Protein AF-Q94L10-F1 (afdb_monomer_lite)

Organism: Brassica napus (NCBI:txid3708)

pLDDT: mean 98.55, std 0.41, range [96.69, 98.94]

Secondary structure (DSSP, 8-state):
-HHHHHHHHHH--HHHHHHHHHHHHHTTT---SS---HHHHHHHHHHHHHHTT-GGG-HHHHHHHHHHHHHT--TT---SSTT-SS--HHHHHHHHHHHHHTT---

Sequence (106 aa):
PSSTAFAFMHTRDNNCLKYLRNAVERFNGGVPSVFPVDLFEHIWIVDRLQRLGISRYFEEGIKECLDYVHRYWTDKGICWARCSHVQDIDDTAMAFRLLRLHGYQV

Radius of gyration: 16.26 Å; chains: 1; bounding box: 34×24×46 Å

InterPro domains:
  IPR001906 Terpene synthase, N-terminal domain [PF01397] (4-106)
  IPR008930 Terpenoid cyclases/protein prenyltransferase alpha-alpha toroid [SSF48239] (1-106)
  IPR036965 Terpene synthase, N-terminal domain superfamily [G3DSA:1.50.10.130] (37-106)
  IPR050148 Terpene synthase-like [PTHR31739] (1-106)

Foldseek 3Di:
DVVLVVVCVVPVDPVSVVVVVVQCVVVVRDHDPDPDQLLVVLLVVLVVCVVVVNCVVPVVVNVVSLVVNVVQADPVFDPSDGPDPDHDDVSRVSNVVSCVVVPHDD

Structure (mmCIF, N/CA/C/O backbone):
data_AF-Q94L10-F1
#
_entry.id   AF-Q94L10-F1
#
loop_
_atom_site.group_PDB
_atom_site.id
_atom_site.type_symbol
_atom_site.label_atom_id
_atom_site.label_alt_id
_atom_site.label_comp_id
_atom_site.label_asym_id
_atom_site.label_entity_id
_atom_site.label_seq_id
_atom_site.pdbx_PDB_ins_code
_atom_site.Cartn_x
_atom_site.Cartn_y
_atom_site.Cartn_z
_atom_site.occupancy
_atom_site.B_iso_or_equiv
_atom_site.auth_seq_id
_atom_site.auth_comp_id
_atom_site.auth_asym_id
_atom_site.auth_atom_id
_atom_site.pdbx_PDB_model_num
ATOM 1 N N . PRO A 1 1 ? 8.877 -6.776 -10.072 1.00 98.19 1 PRO A N 1
ATOM 2 C CA . PRO A 1 1 ? 10.344 -6.838 -10.327 1.00 98.19 1 PRO A CA 1
ATOM 3 C C . PRO A 1 1 ? 10.762 -7.379 -11.702 1.00 98.19 1 PRO A C 1
ATOM 5 O O . PRO A 1 1 ? 11.515 -6.703 -12.393 1.00 98.19 1 PRO A O 1
ATOM 8 N N . SER A 1 2 ? 10.277 -8.554 -12.124 1.00 98.69 2 SER A N 1
ATOM 9 C CA . SER A 1 2 ? 10.641 -9.165 -13.419 1.00 98.69 2 SER A CA 1
ATOM 10 C C . SER A 1 2 ? 10.350 -8.265 -14.629 1.00 98.69 2 SER A C 1
ATOM 12 O O . SER A 1 2 ? 11.236 -8.049 -15.450 1.00 98.69 2 SER A O 1
ATOM 14 N N . SER A 1 3 ? 9.153 -7.669 -14.702 1.00 98.69 3 SER A N 1
ATOM 15 C CA . SER A 1 3 ? 8.786 -6.720 -15.769 1.00 98.69 3 SER A CA 1
ATOM 16 C C . SER A 1 3 ? 9.727 -5.504 -15.817 1.00 98.69 3 SER A C 1
ATOM 18 O O . SER A 1 3 ? 10.206 -5.120 -16.881 1.00 98.69 3 SER A O 1
ATOM 20 N N . THR A 1 4 ? 10.104 -4.955 -14.657 1.00 98.69 4 THR A N 1
ATOM 21 C CA . THR A 1 4 ? 11.076 -3.851 -14.565 1.00 98.69 4 THR A CA 1
ATOM 22 C C . THR A 1 4 ? 12.489 -4.269 -14.983 1.00 98.69 4 THR A C 1
ATOM 24 O O . THR A 1 4 ? 13.204 -3.478 -15.592 1.00 98.69 4 THR A O 1
ATOM 27 N N . ALA A 1 5 ? 12.905 -5.506 -14.689 1.00 98.75 5 ALA A N 1
ATOM 28 C CA . ALA A 1 5 ? 14.187 -6.044 -15.144 1.00 98.75 5 ALA A CA 1
ATOM 29 C C . ALA A 1 5 ? 14.225 -6.182 -16.668 1.00 98.75 5 ALA A C 1
ATOM 31 O O . ALA A 1 5 ? 15.179 -5.726 -17.295 1.00 98.75 5 ALA A O 1
ATOM 32 N N . PHE A 1 6 ? 13.155 -6.718 -17.263 1.00 98.81 6 PHE A N 1
ATOM 33 C CA . PHE A 1 6 ? 12.996 -6.766 -18.713 1.00 98.81 6 PHE A CA 1
ATOM 34 C C . PHE A 1 6 ? 13.046 -5.358 -19.326 1.00 98.81 6 PHE A C 1
ATOM 36 O O . PHE A 1 6 ? 13.822 -5.120 -20.249 1.00 98.81 6 PHE A O 1
ATOM 43 N N . ALA A 1 7 ? 12.311 -4.395 -18.758 1.00 98.81 7 ALA A N 1
ATOM 44 C CA . ALA A 1 7 ? 12.367 -3.002 -19.197 1.00 98.81 7 ALA A CA 1
ATOM 45 C C . ALA A 1 7 ? 13.803 -2.447 -19.158 1.00 98.81 7 ALA A C 1
ATOM 47 O O . ALA A 1 7 ? 14.277 -1.925 -20.163 1.00 98.81 7 ALA A O 1
ATOM 48 N N . PHE A 1 8 ? 14.541 -2.638 -18.057 1.00 98.81 8 PHE A N 1
ATOM 49 C CA . PHE A 1 8 ? 15.932 -2.187 -17.938 1.00 98.81 8 PHE A CA 1
ATOM 50 C C . PHE A 1 8 ? 16.864 -2.812 -18.987 1.00 98.81 8 PHE A C 1
ATOM 52 O O . PHE A 1 8 ? 17.727 -2.117 -19.526 1.00 98.81 8 PHE A O 1
ATOM 59 N N . MET A 1 9 ? 16.702 -4.102 -19.298 1.00 98.75 9 MET A N 1
ATOM 60 C CA . MET A 1 9 ? 17.514 -4.779 -20.317 1.00 98.75 9 MET A CA 1
ATOM 61 C C . MET A 1 9 ? 17.373 -4.124 -21.696 1.00 98.75 9 MET A C 1
ATOM 63 O O . MET A 1 9 ? 18.354 -4.072 -22.439 1.00 98.75 9 MET A O 1
ATOM 67 N N . HIS A 1 10 ? 16.191 -3.586 -22.005 1.00 98.75 10 HIS A N 1
ATOM 68 C CA . HIS A 1 10 ? 15.890 -2.952 -23.287 1.00 98.75 10 HIS A CA 1
ATOM 69 C C . HIS A 1 10 ? 16.110 -1.435 -23.312 1.00 98.75 10 HIS A C 1
ATOM 71 O O . HIS A 1 10 ? 16.438 -0.899 -24.367 1.00 98.75 10 HIS A O 1
ATOM 77 N N . THR A 1 11 ? 15.948 -0.734 -22.187 1.00 98.69 11 THR A N 1
ATOM 78 C CA . THR A 1 11 ? 15.984 0.742 -22.154 1.00 98.69 11 THR A CA 1
ATOM 79 C C . THR A 1 11 ? 17.219 1.321 -21.479 1.00 98.69 11 THR A C 1
ATOM 81 O O . THR A 1 11 ? 17.534 2.487 -21.697 1.00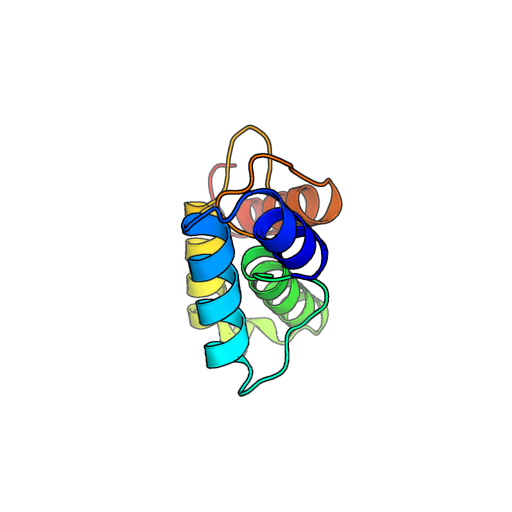 98.69 11 THR A O 1
ATOM 84 N N . ARG A 1 12 ? 17.910 0.539 -20.637 1.00 98.25 12 ARG A N 1
ATOM 85 C CA . ARG A 1 12 ? 18.964 1.020 -19.722 1.00 98.25 12 ARG A CA 1
ATOM 86 C C . ARG A 1 12 ? 18.513 2.168 -18.811 1.00 98.25 12 ARG A C 1
ATOM 88 O O . ARG A 1 12 ? 19.339 2.937 -18.330 1.00 98.25 12 ARG A O 1
ATOM 95 N N . ASP A 1 13 ? 17.213 2.260 -18.540 1.00 98.75 13 ASP A N 1
ATOM 96 C CA . ASP A 1 13 ? 16.651 3.312 -17.700 1.00 98.75 13 ASP A CA 1
ATOM 97 C C . ASP A 1 13 ? 17.171 3.234 -16.250 1.00 98.75 13 ASP A C 1
ATOM 99 O O . ASP A 1 13 ? 17.099 2.199 -15.576 1.00 98.75 13 ASP A O 1
ATOM 103 N N . ASN A 1 14 ? 17.686 4.359 -15.751 1.00 98.69 14 ASN A N 1
ATOM 104 C CA . ASN A 1 14 ? 18.298 4.432 -14.425 1.00 98.69 14 ASN A CA 1
ATOM 105 C C . ASN A 1 14 ? 17.275 4.305 -13.286 1.00 98.69 14 ASN A C 1
ATOM 107 O O . ASN A 1 14 ? 17.634 3.830 -12.206 1.00 98.69 14 ASN A O 1
ATOM 111 N N . ASN A 1 15 ? 16.009 4.682 -13.501 1.00 98.62 15 ASN A N 1
ATOM 112 C CA . ASN A 1 15 ? 14.968 4.524 -12.484 1.00 98.62 15 ASN A CA 1
ATOM 113 C C . ASN A 1 15 ? 14.594 3.047 -12.306 1.00 98.62 15 ASN A C 1
ATOM 115 O O . ASN A 1 15 ? 14.448 2.590 -11.171 1.00 98.62 15 ASN A O 1
ATOM 119 N N . CYS A 1 16 ? 14.544 2.277 -13.397 1.00 98.75 16 CYS A N 1
ATOM 120 C CA . CYS A 1 16 ? 14.368 0.826 -13.363 1.00 98.75 16 CYS A CA 1
ATOM 121 C C . CYS A 1 16 ? 15.498 0.155 -12.573 1.00 98.75 16 CYS A C 1
ATOM 123 O O . CYS A 1 16 ? 15.237 -0.642 -11.669 1.00 98.75 16 CYS A O 1
ATOM 125 N N . LEU A 1 17 ? 16.755 0.520 -12.856 1.00 98.75 17 LEU A N 1
ATOM 126 C CA . LEU A 1 17 ? 17.907 -0.015 -12.127 1.00 98.75 17 LEU A CA 1
ATOM 127 C C . LEU A 1 17 ? 17.877 0.358 -10.640 1.00 98.75 17 LEU A C 1
ATOM 129 O O . LEU A 1 17 ? 18.152 -0.490 -9.792 1.00 98.75 17 LEU A O 1
ATOM 133 N N . LYS A 1 18 ? 17.519 1.605 -10.310 1.00 98.81 18 LYS A N 1
ATOM 134 C CA . LYS A 1 18 ? 17.385 2.070 -8.922 1.00 98.81 18 LYS A CA 1
ATOM 135 C C . LYS A 1 18 ? 16.319 1.276 -8.164 1.00 98.81 18 LYS A C 1
ATOM 137 O O . LYS A 1 18 ? 16.584 0.818 -7.057 1.00 98.81 18 LYS A O 1
ATOM 142 N N . TYR A 1 19 ? 15.148 1.071 -8.767 1.00 98.69 19 TYR A N 1
ATOM 143 C CA . TYR A 1 19 ? 14.087 0.246 -8.185 1.00 98.69 19 TYR A CA 1
ATOM 144 C C . TYR A 1 19 ? 14.564 -1.191 -7.912 1.00 98.69 19 TYR A C 1
ATOM 146 O O . TYR A 1 19 ? 14.373 -1.700 -6.809 1.00 98.69 19 TYR A O 1
ATOM 154 N N . LEU A 1 20 ? 15.227 -1.828 -8.886 1.00 98.81 20 LEU A N 1
ATOM 155 C CA . LEU A 1 20 ? 15.723 -3.202 -8.748 1.00 98.81 20 LEU A CA 1
ATOM 156 C C . LEU A 1 20 ? 16.803 -3.321 -7.670 1.00 98.81 20 LEU A C 1
ATOM 158 O O . LEU A 1 20 ? 16.748 -4.253 -6.875 1.00 98.81 20 LEU A O 1
ATOM 162 N N . ARG A 1 21 ? 17.747 -2.371 -7.606 1.00 98.69 21 ARG A N 1
ATOM 163 C CA . ARG A 1 21 ? 18.786 -2.338 -6.563 1.00 98.69 21 ARG A CA 1
ATOM 164 C C . ARG A 1 21 ? 18.176 -2.274 -5.168 1.00 98.69 21 ARG A C 1
ATOM 166 O O . ARG A 1 21 ? 18.527 -3.101 -4.337 1.00 98.69 21 ARG A O 1
ATOM 173 N N . ASN A 1 22 ? 17.212 -1.377 -4.954 1.00 98.56 22 ASN A N 1
ATOM 174 C CA . ASN A 1 22 ? 16.521 -1.264 -3.669 1.00 98.56 22 ASN A CA 1
ATOM 175 C C . ASN A 1 22 ? 15.819 -2.575 -3.276 1.00 98.56 22 ASN A C 1
ATOM 177 O O . ASN A 1 22 ? 15.860 -2.971 -2.114 1.00 98.56 22 ASN A O 1
ATOM 181 N N . ALA A 1 23 ? 15.175 -3.256 -4.230 1.00 98.50 23 ALA A N 1
ATOM 182 C CA . ALA A 1 23 ? 14.521 -4.535 -3.965 1.00 98.50 23 ALA A CA 1
ATOM 183 C C . ALA A 1 23 ? 15.542 -5.634 -3.619 1.00 98.50 23 ALA A C 1
ATOM 185 O O . ALA A 1 23 ? 15.391 -6.312 -2.609 1.00 98.50 23 ALA A O 1
ATOM 186 N N . VAL A 1 24 ? 16.605 -5.780 -4.412 1.00 98.69 24 VAL A N 1
ATOM 187 C CA . VAL A 1 24 ? 17.656 -6.787 -4.183 1.00 98.69 24 VAL A CA 1
ATOM 188 C C . VAL A 1 24 ? 18.363 -6.567 -2.844 1.00 98.69 24 VAL A C 1
ATOM 190 O O . VAL A 1 24 ? 18.606 -7.531 -2.122 1.00 98.69 24 VAL A O 1
ATOM 193 N N . GLU A 1 25 ? 18.661 -5.314 -2.494 1.00 98.62 25 GLU A N 1
ATOM 194 C CA . GLU A 1 25 ? 19.260 -4.951 -1.206 1.00 98.62 25 GLU A CA 1
ATOM 195 C C . GLU A 1 25 ? 18.323 -5.296 -0.042 1.00 98.62 25 GLU A C 1
ATOM 197 O O . GLU A 1 25 ? 18.736 -5.940 0.918 1.00 98.62 25 GLU A O 1
ATOM 202 N N . ARG A 1 26 ? 17.030 -4.961 -0.156 1.00 98.12 26 ARG A N 1
ATOM 203 C CA . ARG A 1 26 ? 16.028 -5.261 0.877 1.00 98.12 26 ARG A CA 1
ATOM 204 C C . ARG A 1 26 ? 15.865 -6.761 1.144 1.00 98.12 26 ARG A C 1
ATOM 206 O O . ARG A 1 26 ? 15.568 -7.135 2.278 1.00 98.12 26 ARG A O 1
ATOM 213 N N . PHE A 1 27 ? 16.024 -7.597 0.121 1.00 98.19 27 PHE A N 1
ATOM 214 C CA . PHE A 1 27 ? 15.774 -9.041 0.177 1.00 98.19 27 PHE A CA 1
ATOM 215 C C . PHE A 1 27 ? 17.049 -9.891 0.016 1.00 98.19 27 PHE A C 1
ATOM 217 O O . PHE A 1 27 ? 16.960 -11.081 -0.290 1.00 98.19 27 PHE A O 1
ATOM 224 N N . ASN A 1 28 ? 18.229 -9.303 0.255 1.00 97.69 28 ASN A N 1
ATOM 225 C CA . ASN A 1 28 ? 19.528 -9.988 0.289 1.00 97.69 28 ASN A CA 1
ATOM 226 C C . ASN A 1 28 ? 19.796 -10.884 -0.936 1.00 97.69 28 ASN A C 1
ATOM 228 O O . ASN A 1 28 ? 20.190 -12.042 -0.806 1.00 97.69 28 ASN A O 1
ATOM 232 N N . GLY A 1 29 ? 19.561 -10.354 -2.137 1.00 98.00 29 GLY A N 1
ATOM 233 C CA . GLY A 1 29 ? 19.786 -11.062 -3.401 1.00 98.00 29 GLY A CA 1
ATOM 234 C C . GLY A 1 29 ? 18.495 -11.454 -4.116 1.00 98.00 29 GLY A C 1
ATOM 235 O O . GLY A 1 29 ? 18.376 -11.238 -5.321 1.00 98.00 29 GLY A O 1
ATOM 236 N N . GLY A 1 30 ? 17.515 -11.992 -3.384 1.00 98.00 30 GLY A N 1
ATOM 237 C CA . GLY A 1 30 ? 16.208 -12.346 -3.943 1.00 98.00 30 GLY A CA 1
ATOM 238 C C . GLY A 1 30 ? 15.340 -11.123 -4.249 1.00 98.00 30 GLY A C 1
ATOM 239 O O . GLY A 1 30 ? 15.657 -10.005 -3.856 1.00 98.00 30 GLY A O 1
ATOM 240 N N . VAL A 1 31 ? 14.210 -11.334 -4.930 1.00 98.69 31 VAL A N 1
ATOM 241 C CA . VAL A 1 31 ? 13.133 -10.338 -5.063 1.00 98.69 31 VAL A CA 1
ATOM 242 C C . VAL A 1 31 ? 11.767 -11.034 -5.057 1.00 98.69 31 VAL A C 1
ATOM 244 O O . VAL A 1 31 ? 11.653 -12.140 -5.591 1.00 98.69 31 VAL A O 1
ATOM 247 N N . PRO A 1 32 ? 10.714 -10.415 -4.497 1.00 98.25 32 PRO A N 1
ATOM 248 C CA . PRO A 1 32 ? 9.352 -10.938 -4.593 1.00 98.25 32 PRO A CA 1
ATOM 249 C C . PRO A 1 32 ? 8.764 -10.733 -6.000 1.00 98.25 32 PRO A C 1
ATOM 251 O O . PRO A 1 32 ? 9.301 -9.995 -6.833 1.00 98.25 32 PRO A O 1
ATOM 254 N N . SER A 1 33 ? 7.608 -11.344 -6.266 1.00 98.00 33 SER A N 1
ATOM 255 C CA . SER A 1 33 ? 6.859 -11.131 -7.514 1.00 98.00 33 SER A CA 1
ATOM 256 C C . SER A 1 33 ? 6.311 -9.700 -7.637 1.00 98.00 33 SER A C 1
ATOM 258 O O . SER A 1 33 ? 6.268 -9.153 -8.741 1.00 98.00 33 SER A O 1
ATOM 260 N N . VAL A 1 34 ? 5.991 -9.055 -6.510 1.00 97.75 34 VAL A N 1
ATOM 261 C CA . VAL A 1 34 ? 5.477 -7.681 -6.409 1.00 97.75 34 VAL A CA 1
ATOM 262 C C . VAL A 1 34 ? 6.148 -6.933 -5.249 1.00 97.75 34 VAL A C 1
ATOM 264 O O . VAL A 1 34 ? 6.400 -7.513 -4.197 1.00 97.75 34 VAL A O 1
ATOM 267 N N . PHE A 1 35 ? 6.503 -5.662 -5.461 1.00 98.12 35 PHE A N 1
ATOM 268 C CA . PHE A 1 35 ? 7.117 -4.798 -4.445 1.00 98.12 35 PHE A CA 1
ATOM 269 C C . PHE A 1 35 ? 6.970 -3.311 -4.821 1.00 98.12 35 PHE A C 1
ATOM 271 O O . PHE A 1 35 ? 7.232 -2.983 -5.985 1.00 98.12 35 PHE A O 1
ATOM 278 N N . PRO A 1 36 ? 6.653 -2.405 -3.874 1.00 98.06 36 PRO A N 1
ATOM 279 C CA . PRO A 1 36 ? 6.259 -2.681 -2.486 1.00 98.06 36 PRO A CA 1
ATOM 280 C C . PRO A 1 36 ? 4.845 -3.289 -2.396 1.00 98.06 36 PRO A C 1
ATOM 282 O O . PRO A 1 36 ? 4.183 -3.453 -3.416 1.00 98.06 36 PRO A O 1
ATOM 285 N N . VAL A 1 37 ? 4.426 -3.663 -1.186 1.00 98.25 37 VAL A N 1
ATOM 286 C CA . VAL A 1 37 ? 3.062 -4.120 -0.833 1.00 98.25 37 VAL A CA 1
ATOM 287 C C . VAL A 1 37 ? 2.596 -3.443 0.462 1.00 98.25 37 VAL A C 1
ATOM 289 O O . VAL A 1 37 ? 1.939 -4.040 1.308 1.00 98.25 37 VAL A O 1
ATOM 292 N N . ASP A 1 38 ? 3.033 -2.200 0.657 1.00 98.56 38 ASP A N 1
ATOM 293 C CA . ASP A 1 38 ? 2.910 -1.466 1.908 1.00 98.56 38 ASP A CA 1
ATOM 294 C C . ASP A 1 38 ? 1.456 -1.168 2.274 1.00 98.56 38 ASP A C 1
ATOM 296 O O . ASP A 1 38 ? 1.059 -1.451 3.399 1.00 98.56 38 ASP A O 1
ATOM 300 N N . LEU A 1 39 ? 0.640 -0.652 1.354 1.00 98.75 39 LEU A N 1
ATOM 301 C CA . LEU A 1 39 ? -0.761 -0.349 1.668 1.00 98.75 39 LEU A CA 1
ATOM 302 C C . LEU A 1 39 ? -1.556 -1.625 1.950 1.00 98.75 39 LEU A C 1
ATOM 304 O O . LEU A 1 39 ? -2.222 -1.703 2.983 1.00 98.75 39 LEU A O 1
ATOM 308 N N . PHE A 1 40 ? -1.393 -2.641 1.098 1.00 98.75 40 PHE A N 1
ATOM 309 C CA . PHE A 1 40 ? -1.995 -3.963 1.280 1.00 98.75 40 PHE A CA 1
ATOM 310 C C . PHE A 1 40 ? -1.683 -4.535 2.669 1.00 98.75 40 PHE A C 1
ATOM 312 O O . PHE A 1 40 ? -2.588 -4.953 3.388 1.00 98.75 40 PHE A O 1
ATOM 319 N N . GLU A 1 41 ? -0.411 -4.524 3.078 1.00 98.69 41 GLU A N 1
ATOM 320 C CA . GLU A 1 41 ? 0.024 -5.093 4.356 1.00 98.69 41 GLU A CA 1
ATOM 321 C C . GLU A 1 41 ? -0.592 -4.355 5.557 1.00 98.69 41 GLU A C 1
ATOM 323 O O . GLU A 1 41 ? -1.168 -5.001 6.435 1.00 98.69 41 GLU A O 1
ATOM 328 N N . HIS A 1 42 ? -0.559 -3.016 5.574 1.00 98.81 42 HIS A N 1
ATOM 329 C CA . HIS A 1 42 ? -1.123 -2.224 6.676 1.00 98.81 42 HIS A CA 1
ATOM 330 C C . HIS A 1 42 ? -2.639 -2.425 6.808 1.00 98.81 42 HIS A C 1
ATOM 332 O O . HIS A 1 42 ? -3.142 -2.678 7.904 1.00 98.81 42 HIS A O 1
ATOM 338 N N . ILE A 1 43 ? -3.370 -2.356 5.690 1.00 98.81 43 ILE A N 1
ATOM 339 C CA . ILE A 1 43 ? -4.827 -2.549 5.642 1.00 98.81 43 ILE A CA 1
ATOM 340 C C . ILE A 1 43 ? -5.192 -3.932 6.181 1.00 98.81 43 ILE A C 1
ATOM 342 O O . ILE A 1 43 ? -6.078 -4.085 7.028 1.00 98.81 43 ILE A O 1
ATOM 346 N N . TRP A 1 44 ? -4.486 -4.958 5.714 1.00 98.69 44 TRP A N 1
ATOM 347 C CA . TRP A 1 44 ? -4.826 -6.325 6.052 1.00 98.69 44 TRP A CA 1
ATOM 348 C C . TRP A 1 44 ? -4.449 -6.733 7.467 1.00 98.69 44 TRP A C 1
ATOM 350 O O . TRP A 1 44 ? -5.199 -7.503 8.071 1.00 98.69 44 TRP A O 1
ATOM 360 N N . ILE A 1 45 ? -3.344 -6.229 8.017 1.00 98.81 45 ILE A N 1
ATOM 361 C CA . ILE A 1 45 ? -2.999 -6.453 9.426 1.00 98.81 45 ILE A CA 1
ATOM 362 C C . ILE A 1 45 ? -4.107 -5.894 10.323 1.00 98.81 45 ILE A C 1
ATOM 364 O O . ILE A 1 45 ? -4.606 -6.613 11.193 1.00 98.81 45 ILE A O 1
ATOM 368 N N . VAL A 1 46 ? -4.557 -4.660 10.069 1.00 98.88 46 VAL A N 1
ATOM 369 C CA . VAL A 1 46 ? -5.642 -4.035 10.840 1.00 98.88 46 VAL A CA 1
ATOM 370 C C . VAL A 1 46 ? -6.932 -4.855 10.740 1.00 98.88 46 VAL A C 1
ATOM 372 O O . VAL A 1 46 ? -7.527 -5.178 11.771 1.00 98.88 46 VAL A O 1
ATOM 375 N N . ASP A 1 47 ? -7.343 -5.258 9.533 1.00 98.88 47 ASP A N 1
ATOM 376 C CA . ASP A 1 47 ? -8.546 -6.084 9.349 1.00 98.88 47 ASP A CA 1
ATOM 377 C C . ASP A 1 47 ? -8.475 -7.409 10.121 1.00 98.88 47 ASP A C 1
ATOM 379 O O . ASP A 1 47 ? -9.430 -7.786 10.806 1.00 98.88 47 ASP A O 1
ATOM 383 N N . ARG A 1 48 ? -7.337 -8.117 10.046 1.00 98.88 48 ARG A N 1
ATOM 384 C CA . ARG A 1 48 ? -7.173 -9.403 10.736 1.00 98.88 48 ARG A CA 1
ATOM 385 C C . ARG A 1 48 ? -7.232 -9.225 12.250 1.00 98.88 48 ARG A C 1
ATOM 387 O O . ARG A 1 48 ? -7.943 -9.984 12.904 1.00 98.88 48 ARG A O 1
ATOM 394 N N . LEU A 1 49 ? -6.564 -8.213 12.807 1.00 98.88 49 LEU A N 1
ATOM 395 C CA . LEU A 1 49 ? -6.611 -7.928 14.247 1.00 98.88 49 LEU A CA 1
ATOM 396 C C . LEU A 1 49 ? -8.034 -7.611 14.731 1.00 98.88 49 LEU A C 1
ATOM 398 O O . LEU A 1 49 ? -8.444 -8.087 15.795 1.00 98.88 49 LEU A O 1
ATOM 402 N N . GLN A 1 50 ? -8.801 -6.839 13.953 1.00 98.69 50 GLN A N 1
ATOM 403 C CA . GLN A 1 50 ? -10.188 -6.507 14.285 1.00 98.69 50 GLN A CA 1
ATOM 404 C C . GLN A 1 50 ? -11.101 -7.733 14.233 1.00 98.69 50 GLN A C 1
ATOM 406 O O . GLN A 1 50 ? -11.830 -8.000 15.188 1.00 98.69 50 GLN A O 1
ATOM 411 N N . ARG A 1 51 ? -11.039 -8.518 13.153 1.00 98.62 51 ARG A N 1
ATOM 412 C CA . ARG A 1 51 ? -11.909 -9.693 12.967 1.00 98.62 51 ARG A CA 1
ATOM 413 C C . ARG A 1 51 ? -11.604 -10.828 13.937 1.00 98.62 51 ARG A C 1
ATOM 415 O O . ARG A 1 51 ? -12.508 -11.580 14.283 1.00 98.62 51 ARG A O 1
ATOM 422 N N . LEU A 1 52 ? -10.359 -10.935 14.397 1.00 98.81 52 LEU A N 1
ATOM 423 C CA . LEU A 1 52 ? -9.961 -11.878 15.444 1.00 98.81 52 LEU A CA 1
ATOM 424 C C . LEU A 1 52 ? -10.335 -11.403 16.862 1.00 98.81 52 LEU A C 1
ATOM 426 O O . LEU A 1 52 ? -10.101 -12.129 17.823 1.00 98.81 52 LEU A O 1
ATOM 430 N N . GLY A 1 53 ? -10.916 -10.206 17.021 1.00 98.62 53 GLY A N 1
ATOM 431 C CA . GLY A 1 53 ? -11.408 -9.713 18.313 1.00 98.62 53 GLY A CA 1
ATOM 432 C C . GLY A 1 53 ? -10.309 -9.290 19.295 1.00 98.62 53 GLY A C 1
ATOM 433 O O . GLY A 1 53 ? -10.555 -9.214 20.503 1.00 98.62 53 GLY A O 1
ATOM 434 N N . ILE A 1 54 ? -9.100 -9.012 18.796 1.00 98.75 54 ILE A N 1
ATOM 435 C CA . ILE A 1 54 ? -7.917 -8.673 19.609 1.00 98.75 54 ILE A CA 1
ATOM 436 C C . ILE A 1 54 ? -7.373 -7.262 19.3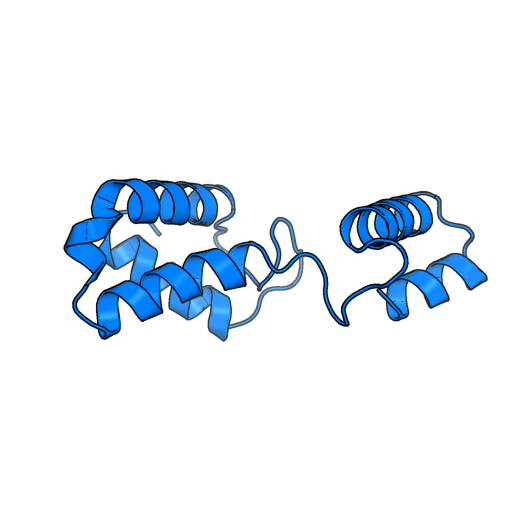47 1.00 98.75 54 ILE A C 1
ATOM 438 O O . ILE A 1 54 ? -6.394 -6.863 19.969 1.00 98.75 54 ILE A O 1
ATOM 442 N N . SER A 1 55 ? -8.012 -6.473 18.481 1.00 98.62 55 SER A N 1
ATOM 443 C CA . SER A 1 55 ? -7.540 -5.133 18.095 1.00 98.62 55 SER A CA 1
ATOM 444 C C . SER A 1 55 ? -7.362 -4.150 19.258 1.00 98.62 55 SER A C 1
ATOM 446 O O . SER A 1 55 ? -6.491 -3.293 19.176 1.00 98.62 55 SER A O 1
ATOM 448 N N . ARG A 1 56 ? -8.125 -4.289 20.354 1.00 98.31 56 ARG A N 1
ATOM 449 C CA . ARG A 1 56 ? -8.022 -3.421 21.551 1.00 98.31 56 ARG A CA 1
ATOM 450 C C . ARG A 1 56 ? -6.641 -3.432 22.219 1.00 98.31 56 ARG A C 1
ATOM 452 O O . ARG A 1 56 ? -6.316 -2.532 22.976 1.00 98.31 56 ARG A O 1
ATOM 459 N N . TYR A 1 57 ? -5.834 -4.465 21.974 1.00 98.69 57 TYR A N 1
ATOM 460 C CA . TYR A 1 57 ? -4.468 -4.548 22.502 1.00 98.69 57 TYR A CA 1
ATOM 461 C C . TYR A 1 57 ? -3.451 -3.772 21.654 1.00 98.69 57 TYR A C 1
ATOM 463 O O . TYR A 1 57 ? -2.295 -3.659 22.049 1.00 98.69 57 TYR A O 1
ATOM 471 N N . PHE A 1 58 ? -3.866 -3.259 20.492 1.00 98.56 58 PHE A N 1
ATOM 472 C CA . PHE A 1 58 ? -2.991 -2.672 19.478 1.00 98.56 58 PHE A CA 1
ATOM 473 C C . PHE A 1 58 ? -3.510 -1.317 18.979 1.00 98.56 58 PHE A C 1
ATOM 475 O O . PHE A 1 58 ? -3.238 -0.950 17.841 1.00 98.56 58 PHE A O 1
ATOM 482 N N . GLU A 1 59 ? -4.286 -0.586 19.784 1.00 98.38 59 GLU A N 1
ATOM 483 C CA . GLU A 1 59 ? -4.958 0.648 19.345 1.00 98.38 59 GLU A CA 1
ATOM 484 C C . GLU A 1 59 ? -3.988 1.680 18.753 1.00 98.38 59 GLU A C 1
ATOM 486 O O . GLU A 1 59 ? -4.235 2.188 17.660 1.00 98.38 59 GLU A O 1
ATOM 491 N N . GLU A 1 60 ? -2.855 1.930 19.416 1.00 98.50 60 GLU A N 1
ATOM 492 C CA . GLU A 1 60 ? -1.826 2.861 18.935 1.00 98.50 60 GLU A CA 1
ATOM 493 C C . GLU A 1 60 ? -1.214 2.400 17.603 1.00 98.50 60 GLU A C 1
ATOM 495 O O . GLU A 1 60 ? -1.207 3.155 16.634 1.00 98.50 60 GLU A O 1
ATOM 500 N N . GLY A 1 61 ? -0.811 1.129 17.502 1.00 98.50 61 GLY A N 1
ATOM 501 C CA . GLY A 1 61 ? -0.246 0.576 16.267 1.00 98.50 61 GLY A CA 1
ATOM 502 C C . GLY A 1 61 ? -1.245 0.544 15.105 1.00 98.50 61 GLY A C 1
ATOM 503 O O . GLY A 1 61 ? -0.881 0.812 13.961 1.00 98.50 61 GLY A O 1
ATOM 504 N N . ILE A 1 62 ? -2.526 0.271 15.380 1.00 98.81 62 ILE A N 1
ATOM 505 C CA . ILE A 1 62 ? -3.595 0.347 14.374 1.00 98.81 62 ILE A CA 1
ATOM 506 C C . ILE A 1 62 ? -3.763 1.786 13.892 1.00 98.81 62 ILE A C 1
ATOM 508 O O . ILE A 1 62 ? -3.870 2.008 12.685 1.00 98.81 62 ILE A O 1
ATOM 512 N N . LYS A 1 63 ? -3.759 2.760 14.807 1.00 98.75 63 LYS A N 1
ATOM 513 C CA . LYS A 1 63 ? -3.852 4.174 14.448 1.00 98.75 63 LYS A CA 1
ATOM 514 C C . LYS A 1 63 ? -2.682 4.596 13.559 1.00 98.75 63 LYS A C 1
ATOM 516 O O . LYS A 1 63 ? -2.914 5.211 12.525 1.00 98.75 63 LYS A O 1
ATOM 521 N N . GLU A 1 64 ? -1.451 4.221 13.900 1.00 98.75 64 GLU A N 1
ATOM 522 C CA . GLU A 1 64 ? -0.275 4.502 13.065 1.00 98.75 64 GLU A CA 1
ATOM 523 C C . GLU A 1 64 ? -0.395 3.882 11.665 1.00 98.75 64 GLU A C 1
ATOM 525 O O . GLU A 1 64 ? -0.088 4.536 10.663 1.00 98.75 64 GLU A O 1
ATOM 530 N N . CYS A 1 65 ? -0.900 2.646 11.579 1.00 98.81 65 CYS A N 1
ATOM 531 C CA . CYS A 1 65 ? -1.139 1.984 10.300 1.00 98.81 65 CYS A CA 1
ATOM 532 C C . CYS A 1 65 ? -2.166 2.739 9.45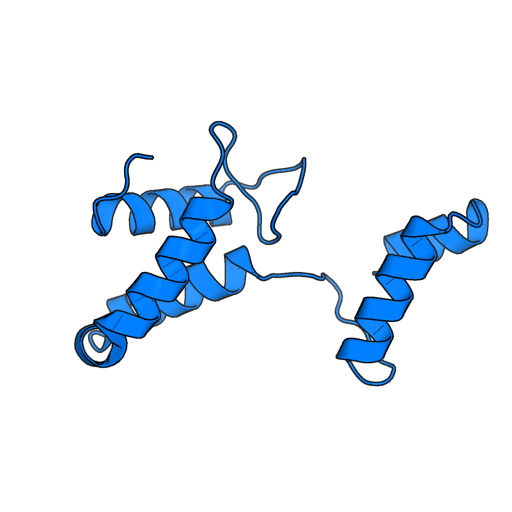0 1.00 98.81 65 CYS A C 1
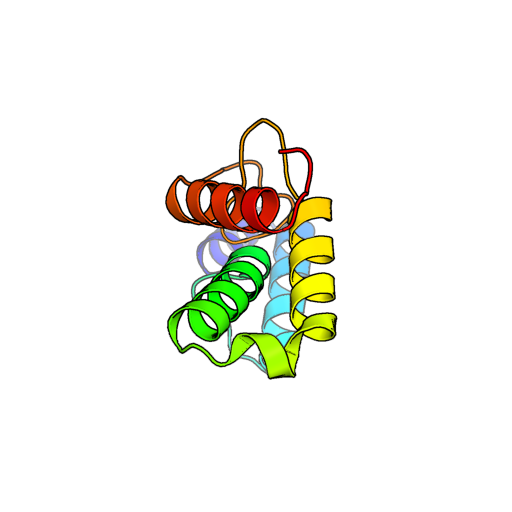ATOM 534 O O . CYS A 1 65 ? -1.938 2.968 8.263 1.00 98.81 65 CYS A O 1
ATOM 536 N N . LEU A 1 66 ? -3.290 3.144 10.041 1.00 98.88 66 LEU A N 1
ATOM 537 C CA . LEU A 1 66 ? -4.344 3.854 9.318 1.00 9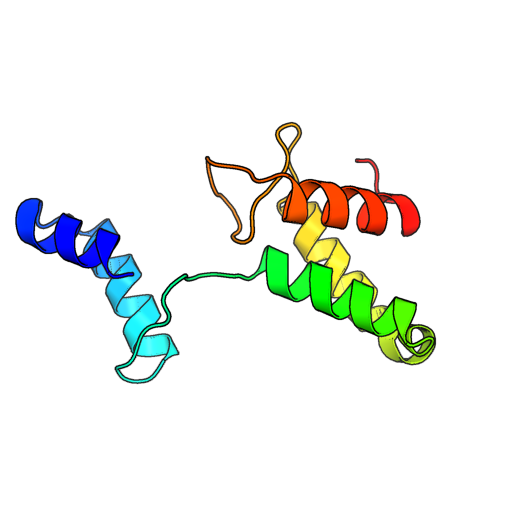8.88 66 LEU A CA 1
ATOM 538 C C . LEU A 1 66 ? -3.951 5.293 8.974 1.00 98.88 66 LEU A C 1
ATOM 540 O O . LEU A 1 66 ? -4.285 5.753 7.885 1.00 98.88 66 LEU A O 1
ATOM 544 N N . ASP A 1 67 ? -3.161 5.964 9.815 1.00 98.81 67 ASP A N 1
ATOM 545 C CA . ASP A 1 67 ? -2.551 7.258 9.492 1.00 98.81 67 ASP A CA 1
ATOM 546 C C . ASP A 1 67 ? -1.619 7.141 8.274 1.00 98.81 67 ASP A C 1
ATOM 548 O O . ASP A 1 67 ? -1.606 8.023 7.408 1.00 98.81 67 ASP A O 1
ATOM 552 N N . TYR A 1 68 ? -0.855 6.045 8.171 1.00 98.88 68 TYR A N 1
ATOM 553 C CA . TYR A 1 68 ? -0.027 5.762 6.998 1.00 98.88 68 TYR A CA 1
ATOM 554 C C . TYR A 1 68 ? -0.877 5.524 5.747 1.00 98.88 68 TYR A C 1
ATOM 556 O O . TYR A 1 68 ? -0.611 6.133 4.710 1.00 98.88 68 TYR A O 1
ATOM 564 N N . VAL A 1 69 ? -1.914 4.686 5.837 1.00 98.88 69 VAL A N 1
ATOM 565 C CA . VAL A 1 69 ? -2.816 4.401 4.708 1.00 98.88 69 VAL A CA 1
ATOM 566 C C . VAL A 1 69 ? -3.524 5.677 4.244 1.00 98.88 69 VAL A C 1
ATOM 568 O O . VAL A 1 69 ? -3.508 5.980 3.054 1.00 98.88 69 VAL A O 1
ATOM 571 N N . HIS A 1 70 ? -4.071 6.473 5.168 1.00 98.81 70 HIS A N 1
ATOM 572 C CA . HIS A 1 70 ? -4.763 7.726 4.860 1.00 98.81 70 HIS A CA 1
ATOM 573 C C . HIS A 1 70 ? -3.853 8.743 4.161 1.00 98.81 70 HIS A C 1
ATOM 575 O O . HIS A 1 70 ? -4.285 9.432 3.243 1.00 98.81 70 HIS A O 1
ATOM 581 N N . ARG A 1 71 ? -2.568 8.815 4.537 1.00 98.69 71 ARG A N 1
ATOM 582 C CA . ARG A 1 71 ? -1.589 9.703 3.883 1.00 98.69 71 ARG A CA 1
ATOM 583 C C . ARG A 1 71 ? -1.447 9.435 2.380 1.00 98.69 71 ARG A C 1
ATOM 585 O O . ARG A 1 71 ? -1.112 10.354 1.637 1.00 98.69 71 ARG A O 1
ATOM 592 N N . TYR A 1 72 ? -1.661 8.193 1.951 1.00 98.75 72 TYR A N 1
ATOM 593 C CA . TYR A 1 72 ? -1.554 7.768 0.552 1.00 98.75 72 TYR A CA 1
ATOM 594 C C . TYR A 1 72 ? -2.908 7.459 -0.098 1.00 98.75 72 TYR A C 1
ATOM 596 O O . TYR A 1 72 ? -2.938 7.017 -1.247 1.00 98.75 72 TYR A O 1
ATOM 604 N N . TRP A 1 73 ? -4.012 7.702 0.610 1.00 98.69 73 TRP A N 1
ATOM 605 C CA . TRP A 1 73 ? -5.354 7.648 0.045 1.00 98.69 73 TRP A CA 1
ATOM 606 C C . TRP A 1 73 ? -5.524 8.716 -1.043 1.00 98.69 73 TRP A C 1
ATOM 608 O O . TRP A 1 73 ? -4.944 9.801 -0.963 1.00 98.69 73 TRP A O 1
ATOM 618 N N . THR A 1 74 ? -6.316 8.415 -2.074 1.00 98.62 74 THR A N 1
ATOM 619 C CA . THR A 1 74 ? -6.631 9.360 -3.155 1.00 98.62 74 THR A CA 1
ATOM 620 C C . THR A 1 74 ? -8.098 9.248 -3.557 1.00 98.62 74 THR A C 1
ATOM 622 O O . THR A 1 74 ? -8.696 8.184 -3.409 1.00 98.62 74 THR A O 1
ATOM 625 N N . ASP A 1 75 ? -8.651 10.294 -4.177 1.00 98.12 75 ASP A N 1
ATOM 626 C CA . ASP A 1 75 ? -10.032 10.302 -4.697 1.00 98.12 75 ASP A CA 1
ATOM 627 C C . ASP A 1 75 ? -10.290 9.244 -5.787 1.00 98.12 75 ASP A C 1
ATOM 629 O O . ASP A 1 75 ? -11.434 8.961 -6.136 1.00 98.12 75 ASP A O 1
ATOM 633 N N . LYS A 1 76 ? -9.229 8.658 -6.356 1.00 98.19 76 LYS A N 1
ATOM 634 C CA . LYS A 1 76 ? -9.314 7.583 -7.357 1.00 98.19 76 LYS A CA 1
ATOM 635 C C . LYS A 1 76 ? -9.257 6.186 -6.735 1.00 98.19 76 LYS A C 1
ATOM 637 O O . LYS A 1 76 ? -9.383 5.206 -7.462 1.00 98.19 76 LYS A O 1
ATOM 642 N N . GLY A 1 77 ? -9.040 6.094 -5.424 1.00 98.38 77 GLY A N 1
ATOM 643 C CA . GLY A 1 77 ? -8.707 4.862 -4.718 1.00 98.38 77 GLY A CA 1
ATOM 644 C C . GLY A 1 77 ? -7.199 4.619 -4.627 1.00 98.38 77 GLY A C 1
ATOM 645 O O . GLY A 1 77 ? -6.382 5.523 -4.833 1.00 98.38 77 GLY A O 1
ATOM 646 N N . ILE A 1 78 ? -6.830 3.385 -4.301 1.00 98.81 78 ILE A N 1
ATOM 647 C CA . ILE A 1 78 ? -5.448 2.936 -4.090 1.00 98.81 78 ILE A CA 1
ATOM 648 C C . ILE A 1 78 ? -5.237 1.539 -4.696 1.00 98.81 78 ILE A C 1
ATOM 650 O O . ILE A 1 78 ? -6.174 0.914 -5.187 1.00 98.81 78 ILE A O 1
ATOM 654 N N . CYS A 1 79 ? -4.000 1.054 -4.665 1.00 98.62 79 CYS A N 1
ATOM 655 C CA . CYS A 1 79 ? -3.695 -0.366 -4.817 1.00 98.62 79 CYS A CA 1
ATOM 656 C C . CYS A 1 79 ? -2.769 -0.827 -3.686 1.00 98.62 79 CYS A C 1
ATOM 658 O O . CYS A 1 79 ? -2.477 -0.057 -2.766 1.00 98.62 79 CYS A O 1
ATOM 660 N N . TRP A 1 80 ? -2.240 -2.043 -3.788 1.00 98.56 80 TRP A N 1
ATOM 661 C CA . TRP A 1 80 ? -1.330 -2.638 -2.806 1.00 98.56 80 TRP A CA 1
ATOM 662 C C . TRP A 1 80 ? -0.077 -1.806 -2.485 1.00 98.56 80 TRP A C 1
ATOM 664 O O . TRP A 1 80 ? 0.537 -2.007 -1.435 1.00 98.56 80 TRP A O 1
ATOM 674 N N . ALA A 1 81 ? 0.322 -0.892 -3.376 1.00 98.50 81 ALA A N 1
ATOM 675 C CA . ALA A 1 81 ? 1.519 -0.068 -3.266 1.00 98.50 81 ALA A CA 1
ATOM 676 C C . ALA A 1 81 ? 1.197 1.432 -3.263 1.00 98.50 81 ALA A C 1
ATOM 678 O O . ALA A 1 81 ? 0.406 1.920 -4.075 1.00 98.50 81 ALA A O 1
ATOM 679 N N . ARG A 1 82 ? 1.887 2.199 -2.411 1.00 97.75 82 ARG A N 1
ATOM 680 C CA . ARG A 1 82 ? 1.759 3.666 -2.414 1.00 97.75 82 ARG A CA 1
ATOM 681 C C . ARG A 1 82 ? 2.185 4.297 -3.744 1.00 97.75 82 ARG A C 1
ATOM 683 O O . ARG A 1 82 ? 3.071 3.795 -4.437 1.00 97.75 82 ARG A O 1
ATOM 690 N N . CYS A 1 83 ? 1.628 5.472 -4.037 1.00 97.25 83 CYS A N 1
ATOM 691 C CA . CYS A 1 83 ? 1.978 6.304 -5.197 1.00 97.25 83 CYS A CA 1
ATOM 692 C C . CYS A 1 83 ? 1.829 5.595 -6.559 1.00 97.25 83 CYS A C 1
ATOM 694 O O . CYS A 1 83 ? 2.532 5.932 -7.513 1.00 97.25 83 CYS A O 1
ATOM 696 N N . SER A 1 84 ? 0.923 4.621 -6.661 1.00 96.81 84 SER A N 1
ATOM 697 C CA . SER A 1 84 ? 0.580 3.985 -7.930 1.00 96.81 84 SER A CA 1
ATOM 698 C C . SER A 1 84 ? -0.396 4.841 -8.737 1.00 96.81 84 SER A C 1
ATOM 700 O O . SER A 1 84 ? -1.343 5.421 -8.205 1.00 96.81 84 SER A O 1
ATOM 702 N N . HIS A 1 85 ? -0.204 4.871 -10.055 1.00 97.81 85 HIS A N 1
ATOM 703 C CA . HIS A 1 85 ? -1.178 5.446 -10.986 1.00 97.81 85 HIS A CA 1
ATOM 704 C C . HIS A 1 85 ? -2.290 4.464 -11.382 1.00 97.81 85 HIS A C 1
ATOM 706 O O . HIS A 1 85 ? -3.246 4.877 -12.033 1.00 97.81 85 HIS A O 1
ATOM 712 N N . VAL A 1 86 ? -2.187 3.197 -10.970 1.00 98.12 86 VAL A N 1
ATOM 713 C CA . VAL A 1 86 ? -3.192 2.146 -11.177 1.00 98.12 86 VAL A CA 1
ATOM 714 C C . VAL A 1 86 ? -3.773 1.748 -9.823 1.00 98.12 86 VAL A C 1
ATOM 716 O O . VAL A 1 86 ? -3.010 1.477 -8.897 1.00 98.12 86 VAL A O 1
ATOM 719 N N . GLN A 1 87 ? -5.099 1.721 -9.723 1.00 98.56 87 GLN A N 1
ATOM 720 C CA . GLN A 1 87 ? -5.846 1.357 -8.517 1.00 98.56 87 GLN A CA 1
ATOM 721 C C . GLN A 1 87 ? -6.520 -0.005 -8.711 1.00 98.56 87 GLN A C 1
ATOM 723 O O . GLN A 1 87 ? -6.798 -0.404 -9.845 1.00 98.56 87 GLN A O 1
ATOM 728 N N . ASP A 1 88 ? -6.816 -0.694 -7.614 1.00 98.75 88 ASP A N 1
ATOM 729 C CA . ASP A 1 88 ? -7.636 -1.903 -7.618 1.00 98.75 88 ASP A CA 1
ATOM 730 C C . ASP A 1 88 ? -8.746 -1.822 -6.565 1.00 98.75 88 ASP A C 1
ATOM 732 O O . ASP A 1 88 ? -8.689 -1.051 -5.604 1.00 98.75 88 ASP A O 1
ATOM 736 N N . ILE A 1 89 ? -9.813 -2.587 -6.798 1.00 98.75 89 ILE A N 1
ATOM 737 C CA . ILE A 1 89 ? -11.033 -2.500 -5.995 1.00 98.75 89 ILE A CA 1
ATOM 738 C C . ILE A 1 89 ? -10.891 -3.159 -4.620 1.00 98.75 89 ILE A C 1
ATOM 740 O O . ILE A 1 89 ? -11.598 -2.748 -3.703 1.00 98.75 89 ILE A O 1
ATOM 744 N N . ASP A 1 90 ? -10.008 -4.149 -4.461 1.00 98.88 90 ASP A N 1
ATOM 745 C CA . ASP A 1 90 ? -9.864 -4.887 -3.202 1.00 98.88 90 ASP A CA 1
ATOM 746 C C . ASP A 1 90 ? -9.207 -3.986 -2.152 1.00 98.88 90 ASP A C 1
ATOM 748 O O . ASP A 1 90 ? -9.814 -3.671 -1.123 1.00 98.88 90 ASP A O 1
ATOM 752 N N . ASP A 1 91 ? -8.034 -3.435 -2.476 1.00 98.81 91 ASP A N 1
ATOM 753 C CA . ASP A 1 91 ? -7.322 -2.513 -1.591 1.00 98.81 91 ASP A CA 1
ATOM 754 C C . ASP A 1 91 ? -8.126 -1.223 -1.358 1.00 98.81 91 ASP A C 1
ATOM 756 O O . ASP A 1 91 ? -8.221 -0.739 -0.226 1.00 98.81 91 ASP A O 1
ATOM 760 N N . THR A 1 92 ? -8.786 -0.695 -2.398 1.00 98.88 92 THR A N 1
ATOM 761 C CA . THR A 1 92 ? -9.624 0.510 -2.273 1.00 98.88 92 THR A CA 1
ATOM 762 C C . THR A 1 92 ? -10.817 0.290 -1.343 1.00 98.88 92 THR A C 1
ATOM 764 O O . THR A 1 92 ? -11.046 1.100 -0.442 1.00 98.88 92 THR A O 1
ATOM 767 N N . ALA A 1 93 ? -11.583 -0.791 -1.526 1.00 98.88 93 ALA A N 1
ATOM 768 C CA . ALA A 1 93 ? -12.758 -1.066 -0.698 1.00 98.88 93 ALA A CA 1
ATOM 769 C C . ALA A 1 93 ? -12.370 -1.320 0.764 1.00 98.88 93 ALA A C 1
ATOM 771 O O . ALA A 1 93 ? -13.059 -0.879 1.692 1.00 98.88 93 ALA A O 1
ATOM 772 N N . MET A 1 94 ? -11.246 -2.002 0.975 1.00 98.88 94 MET A N 1
ATOM 773 C CA . MET A 1 94 ? -10.742 -2.311 2.302 1.00 98.88 94 MET A CA 1
ATOM 774 C C . MET A 1 94 ? -10.219 -1.084 3.043 1.00 98.88 94 MET A C 1
ATOM 776 O O . MET A 1 94 ? -10.613 -0.871 4.195 1.00 98.88 94 MET A O 1
ATOM 780 N N . ALA A 1 95 ? -9.407 -0.246 2.391 1.00 98.88 95 ALA A N 1
ATOM 781 C CA . ALA A 1 95 ? -8.993 1.031 2.963 1.00 98.88 95 ALA A CA 1
ATOM 782 C C . ALA A 1 95 ? -10.197 1.920 3.262 1.00 98.88 95 ALA A C 1
ATOM 784 O O . ALA A 1 95 ? -10.307 2.408 4.382 1.00 98.88 95 ALA A O 1
ATOM 785 N N . PHE A 1 96 ? -11.135 2.071 2.321 1.00 98.94 96 PHE A N 1
ATOM 786 C CA . PHE A 1 96 ? -12.329 2.891 2.523 1.00 98.94 96 PHE A CA 1
ATOM 787 C C . PHE A 1 96 ? -13.098 2.478 3.782 1.00 98.94 96 PHE A C 1
ATOM 789 O O . PHE A 1 96 ? -13.395 3.312 4.641 1.00 98.94 96 PHE A O 1
ATOM 796 N N . ARG A 1 97 ? -13.386 1.177 3.931 1.00 98.88 97 ARG A N 1
ATOM 797 C CA . ARG A 1 97 ? -14.109 0.660 5.098 1.00 98.88 97 ARG A CA 1
ATOM 798 C C . ARG A 1 97 ? -13.355 0.936 6.397 1.00 98.88 97 ARG A C 1
ATOM 800 O O . ARG A 1 97 ? -13.976 1.385 7.358 1.00 98.88 97 ARG A O 1
ATOM 807 N N . LEU A 1 98 ? -12.054 0.641 6.451 1.00 98.88 98 LEU A N 1
ATOM 808 C CA . LEU A 1 98 ? -11.258 0.806 7.670 1.00 98.88 98 LEU A CA 1
ATOM 809 C C . LEU A 1 98 ? -11.072 2.280 8.035 1.00 98.88 98 LEU A C 1
ATOM 811 O O . LEU A 1 98 ? -11.294 2.651 9.183 1.00 98.88 98 LEU A O 1
ATOM 815 N N . LEU A 1 99 ? -10.743 3.132 7.067 1.00 98.94 99 LEU A N 1
ATOM 816 C CA . LEU A 1 99 ? -10.594 4.569 7.279 1.00 98.94 99 LEU A CA 1
ATOM 817 C C . LEU A 1 99 ? -11.908 5.189 7.770 1.00 98.94 99 LEU A C 1
ATOM 819 O O . LEU A 1 99 ? -11.922 5.874 8.792 1.00 98.94 99 LEU A O 1
ATOM 823 N N . ARG A 1 100 ? -13.041 4.875 7.130 1.00 98.81 100 ARG A N 1
ATOM 824 C CA . ARG A 1 100 ? -14.346 5.381 7.575 1.00 98.81 100 ARG A CA 1
ATOM 825 C C . ARG A 1 100 ? -14.737 4.868 8.963 1.00 98.81 100 ARG A C 1
ATOM 827 O O . ARG A 1 100 ? -15.258 5.641 9.763 1.00 98.81 100 ARG A O 1
ATOM 834 N N . LEU A 1 101 ? -14.469 3.596 9.272 1.00 98.69 101 LEU A N 1
ATOM 835 C CA . LEU A 1 101 ? -14.747 3.010 10.591 1.00 98.69 101 LEU A CA 1
ATOM 836 C C . LEU A 1 101 ? -13.962 3.701 11.717 1.00 98.69 101 LEU A C 1
ATOM 838 O O . LEU A 1 101 ? -14.461 3.797 12.834 1.00 98.69 101 LEU A O 1
ATOM 842 N N . HIS A 1 102 ? -12.757 4.189 11.419 1.00 98.69 102 HIS A N 1
ATOM 843 C CA . HIS A 1 102 ? -11.881 4.887 12.366 1.00 98.69 102 HIS A CA 1
ATOM 844 C C . HIS A 1 102 ? -11.995 6.420 12.304 1.00 98.69 102 HIS A C 1
ATOM 846 O O . HIS A 1 102 ? -11.194 7.123 12.911 1.00 98.69 102 HIS A O 1
ATOM 852 N N . GLY A 1 103 ? -13.006 6.955 11.611 1.00 98.56 103 GLY A N 1
ATOM 853 C CA . GLY A 1 103 ? -13.350 8.381 11.652 1.00 98.56 103 GLY A CA 1
ATOM 854 C C . GLY A 1 103 ? -12.566 9.288 10.699 1.00 98.56 103 GLY A C 1
ATOM 855 O O . GLY A 1 103 ? -12.664 10.511 10.814 1.00 98.56 103 GLY A O 1
ATOM 856 N N . TYR A 1 104 ? -11.823 8.724 9.745 1.00 98.75 104 TYR A N 1
ATOM 857 C CA . TYR A 1 104 ? -11.179 9.502 8.687 1.00 98.75 104 TYR A CA 1
ATOM 858 C C . TYR A 1 104 ? -12.207 9.982 7.650 1.00 98.75 104 TYR A C 1
ATOM 860 O O . TYR A 1 104 ? -13.217 9.319 7.394 1.00 98.75 104 TYR A O 1
ATOM 868 N N . GLN A 1 105 ? -11.938 11.136 7.034 1.00 98.12 105 GLN A N 1
ATOM 869 C CA . GLN A 1 105 ? -12.743 11.672 5.933 1.00 98.12 105 GLN A CA 1
ATOM 870 C C . GLN A 1 105 ? -12.241 11.086 4.611 1.00 98.12 105 GLN A C 1
ATOM 872 O O . GLN A 1 105 ? -11.169 1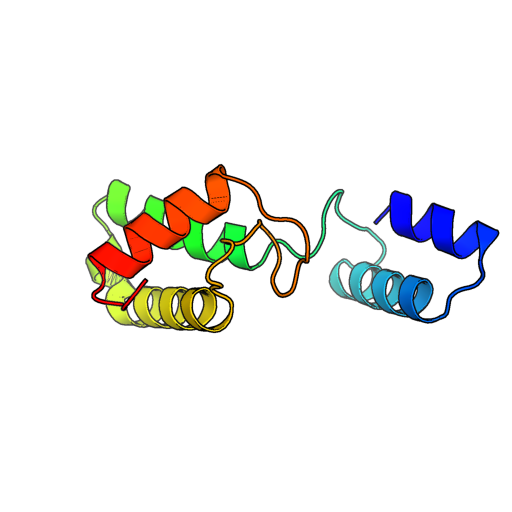1.454 4.140 1.00 98.12 105 GLN A O 1
ATOM 877 N N . VAL A 1 106 ? -13.018 10.162 4.046 1.00 96.69 106 VAL A N 1
ATOM 878 C CA . VAL A 1 106 ? -12.721 9.410 2.814 1.00 96.69 106 VAL A CA 1
ATOM 879 C C . VAL A 1 106 ? -13.943 9.267 1.936 1.00 96.69 106 VAL A C 1
ATOM 881 O O . VAL A 1 106 ? -15.061 9.334 2.501 1.00 96.69 106 VAL A O 1
#